Protein AF-A0A522CK72-F1 (afdb_monomer_lite)

Structure (mmCIF, N/CA/C/O backbone):
data_AF-A0A522CK72-F1
#
_entry.id   AF-A0A522CK72-F1
#
loop_
_atom_site.group_PDB
_atom_site.id
_atom_site.type_symbol
_atom_site.label_atom_id
_atom_site.label_alt_id
_atom_site.label_comp_id
_atom_site.label_asym_id
_atom_site.label_entity_id
_atom_site.label_seq_id
_atom_site.pdbx_PDB_ins_code
_atom_site.Cartn_x
_atom_site.Cartn_y
_atom_site.Cartn_z
_atom_site.occupancy
_atom_site.B_iso_or_equiv
_atom_site.auth_seq_id
_atom_site.auth_comp_id
_atom_site.auth_asym_id
_atom_site.auth_atom_id
_atom_site.pdbx_PDB_model_num
ATOM 1 N N . MET A 1 1 ? -18.350 -4.706 33.630 1.00 68.44 1 MET A N 1
ATOM 2 C CA . MET A 1 1 ? -18.387 -4.581 32.157 1.00 68.44 1 MET A CA 1
ATOM 3 C C . MET A 1 1 ? -17.214 -5.346 31.582 1.00 68.44 1 MET A C 1
ATOM 5 O O . MET A 1 1 ? -16.163 -5.349 32.210 1.00 68.44 1 MET A O 1
ATOM 9 N N . GLU A 1 2 ? -17.402 -6.010 30.445 1.00 80.75 2 GLU A N 1
ATOM 10 C CA . GLU A 1 2 ? -16.341 -6.794 29.807 1.00 80.75 2 GLU A CA 1
ATOM 11 C C . GLU A 1 2 ? -15.511 -5.924 28.846 1.00 80.75 2 GLU A C 1
ATOM 13 O O . GLU A 1 2 ? -16.091 -5.100 28.129 1.00 80.75 2 GLU A O 1
ATOM 18 N N . PRO A 1 3 ? -14.173 -6.080 28.816 1.00 86.75 3 PRO A N 1
ATOM 19 C CA . PRO A 1 3 ? -13.324 -5.428 27.826 1.00 86.75 3 PRO A CA 1
ATOM 20 C C . PRO A 1 3 ? -13.707 -5.842 26.405 1.00 86.75 3 PRO A C 1
ATOM 22 O O . PRO A 1 3 ? -13.958 -7.016 26.137 1.00 86.75 3 PRO A O 1
ATOM 25 N N . LYS A 1 4 ? -13.705 -4.884 25.476 1.00 89.81 4 LYS A N 1
ATOM 26 C CA . LYS A 1 4 ? -13.957 -5.138 24.052 1.00 89.81 4 LYS A CA 1
ATOM 27 C C . LYS A 1 4 ? -12.701 -4.864 23.245 1.00 89.81 4 LYS A C 1
ATOM 29 O O . LYS A 1 4 ? -12.027 -3.868 23.486 1.00 89.81 4 LYS A O 1
ATOM 34 N N . LYS A 1 5 ? -12.402 -5.715 22.268 1.00 91.94 5 LYS A N 1
ATOM 35 C CA . LYS A 1 5 ? -11.378 -5.426 21.261 1.00 91.94 5 LYS A CA 1
ATOM 36 C C . LYS A 1 5 ? -12.002 -4.628 20.123 1.00 91.94 5 LYS A C 1
ATOM 38 O O . LYS A 1 5 ? -13.038 -5.024 19.598 1.00 91.94 5 LYS A O 1
ATOM 43 N N . GLN A 1 6 ? -11.366 -3.524 19.750 1.00 92.31 6 GLN A N 1
ATOM 44 C CA . GLN A 1 6 ? -11.753 -2.697 18.611 1.00 92.31 6 GLN A CA 1
ATOM 45 C C . GLN A 1 6 ? -10.556 -2.564 17.667 1.00 92.31 6 GLN A C 1
ATOM 47 O O . GLN A 1 6 ? -9.437 -2.313 18.118 1.00 92.31 6 GLN A 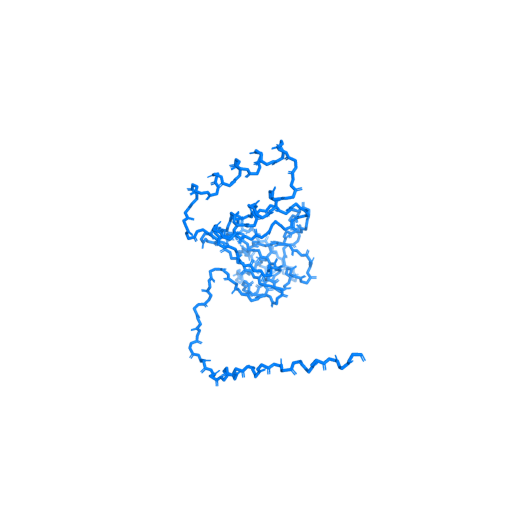O 1
ATOM 52 N N . LEU A 1 7 ? -10.791 -2.725 16.364 1.00 95.75 7 LEU A N 1
ATOM 53 C CA . LEU A 1 7 ? -9.774 -2.504 15.342 1.00 95.75 7 LEU A CA 1
ATOM 54 C C . LEU A 1 7 ? -9.619 -1.001 15.091 1.00 95.75 7 LEU A C 1
ATOM 56 O O . LEU A 1 7 ? -10.603 -0.255 15.012 1.00 95.75 7 LEU A O 1
ATOM 60 N N . TYR A 1 8 ? -8.373 -0.566 14.973 1.00 96.56 8 TYR A N 1
ATOM 61 C CA . TYR A 1 8 ? -8.007 0.806 14.664 1.00 96.56 8 TYR A CA 1
ATOM 62 C C . TYR A 1 8 ? -7.004 0.848 13.517 1.00 96.56 8 TYR A C 1
ATOM 64 O O . TYR A 1 8 ? -6.189 -0.061 13.380 1.00 96.56 8 TYR A O 1
ATOM 72 N N . ALA A 1 9 ? -7.034 1.931 12.745 1.00 97.06 9 ALA A N 1
ATOM 73 C CA . ALA A 1 9 ? -6.043 2.276 11.742 1.00 97.06 9 ALA A CA 1
ATOM 74 C C . ALA A 1 9 ? -5.170 3.443 12.226 1.00 97.06 9 ALA A C 1
ATOM 76 O O . ALA A 1 9 ? -5.672 4.474 12.683 1.00 97.06 9 ALA A O 1
ATOM 77 N N . PHE A 1 10 ? -3.860 3.278 12.092 1.00 97.12 10 PHE A N 1
ATOM 78 C CA . PHE A 1 10 ? -2.867 4.341 12.185 1.00 97.12 10 PHE A CA 1
ATOM 79 C C . PHE A 1 10 ? -2.518 4.771 10.764 1.00 97.12 10 PHE A C 1
ATOM 81 O O . PHE A 1 10 ? -1.983 3.975 9.994 1.00 97.12 10 PHE A O 1
ATOM 88 N N . ILE A 1 11 ? -2.873 6.007 10.420 1.00 96.56 11 ILE A N 1
ATOM 89 C CA . ILE A 1 11 ? -2.740 6.558 9.069 1.00 96.56 11 ILE A CA 1
ATOM 90 C C . ILE A 1 11 ? -1.401 7.273 8.956 1.00 96.56 11 ILE A C 1
ATOM 92 O O . ILE A 1 11 ? -1.072 8.082 9.815 1.00 96.56 11 ILE A O 1
ATOM 96 N N . THR A 1 12 ? -0.658 7.014 7.891 1.00 94.31 12 THR A N 1
ATOM 97 C CA . THR A 1 12 ? 0.567 7.731 7.543 1.00 94.31 12 THR A CA 1
ATOM 98 C C . THR A 1 12 ? 0.271 8.730 6.431 1.00 94.31 12 THR A C 1
ATOM 100 O O . THR A 1 12 ? -0.312 8.364 5.404 1.00 94.31 12 THR A O 1
ATOM 103 N N . ASP A 1 13 ? 0.644 9.989 6.641 1.00 89.69 13 ASP A N 1
ATOM 104 C CA . ASP A 1 13 ? 0.468 11.059 5.660 1.00 89.69 13 ASP A CA 1
ATOM 105 C C . ASP A 1 13 ? 1.618 11.133 4.641 1.00 89.69 13 ASP A C 1
ATOM 107 O O . ASP A 1 13 ? 2.540 10.317 4.639 1.00 89.69 13 ASP A O 1
ATOM 111 N N . TYR A 1 14 ? 1.545 12.120 3.748 1.00 83.06 14 TYR A N 1
ATOM 112 C CA . TYR A 1 14 ? 2.527 12.325 2.684 1.00 83.06 14 TYR A CA 1
ATOM 113 C C . TYR A 1 14 ? 3.914 12.786 3.165 1.00 83.06 14 TYR A C 1
ATOM 115 O O . TYR A 1 14 ? 4.796 12.892 2.324 1.00 83.06 14 TYR A O 1
ATOM 123 N N . ASN A 1 15 ? 4.101 13.108 4.452 1.00 84.44 15 ASN A N 1
ATOM 124 C CA . ASN A 1 15 ? 5.407 13.398 5.060 1.00 84.44 15 ASN A CA 1
ATOM 125 C C . ASN A 1 15 ? 5.944 12.195 5.854 1.00 84.44 15 ASN A C 1
ATOM 127 O O . ASN A 1 15 ? 6.875 12.346 6.644 1.00 84.44 15 ASN A O 1
ATOM 131 N N . TRP A 1 16 ? 5.324 11.020 5.705 1.00 85.50 16 TRP A N 1
ATOM 132 C CA . TRP A 1 16 ? 5.550 9.835 6.534 1.00 85.50 16 TRP A CA 1
ATOM 133 C C . TRP A 1 16 ? 5.211 10.010 8.019 1.00 85.50 16 TRP A C 1
ATOM 135 O O . TRP A 1 16 ? 5.582 9.164 8.842 1.00 85.50 16 TRP A O 1
ATOM 145 N N . ASP A 1 17 ? 4.440 11.038 8.373 1.00 88.94 17 ASP A N 1
ATOM 146 C CA . ASP A 1 17 ? 3.999 11.227 9.744 1.00 88.94 17 ASP A CA 1
ATOM 147 C C . ASP A 1 17 ? 2.806 10.319 10.041 1.00 88.94 17 ASP A C 1
ATOM 149 O O . ASP A 1 17 ? 1.786 10.307 9.347 1.00 88.94 17 ASP A O 1
ATOM 153 N N . VAL A 1 18 ? 2.932 9.532 11.110 1.00 89.31 18 VAL A N 1
ATOM 154 C CA . VAL A 1 18 ? 1.863 8.648 11.579 1.00 89.31 18 VAL A CA 1
ATOM 155 C C . VAL A 1 18 ? 0.882 9.441 12.442 1.00 89.31 18 VAL A C 1
ATOM 157 O O . VAL A 1 18 ? 1.268 10.162 13.366 1.00 89.31 18 VAL A O 1
ATOM 160 N N . SER A 1 19 ? -0.412 9.259 12.182 1.00 84.12 19 SER A N 1
ATOM 161 C CA . SER A 1 19 ? -1.509 9.873 12.917 1.00 84.12 19 SER A CA 1
ATOM 162 C C . SER A 1 19 ? -1.350 9.626 14.415 1.00 84.12 19 SER A C 1
ATOM 164 O O . SER A 1 19 ? -1.337 8.479 14.868 1.00 84.12 19 SER A O 1
ATOM 166 N N . ARG A 1 20 ? -1.302 10.706 15.201 1.00 76.31 20 ARG A N 1
ATOM 167 C CA . ARG A 1 20 ? -1.219 10.616 16.669 1.00 76.31 20 ARG A CA 1
ATOM 168 C C . ARG A 1 20 ? -2.478 10.017 17.293 1.00 76.31 20 ARG A C 1
ATOM 170 O O . ARG A 1 20 ? -2.401 9.396 18.349 1.00 76.31 20 ARG A O 1
ATOM 177 N N . THR A 1 21 ? -3.623 10.195 16.635 1.00 87.75 21 THR A N 1
ATOM 178 C CA . THR A 1 21 ? -4.906 9.639 17.064 1.00 87.75 21 THR A CA 1
ATOM 179 C C . THR A 1 21 ? -5.321 8.540 16.091 1.00 87.75 21 THR A C 1
ATOM 181 O O . THR A 1 21 ? -5.652 8.860 14.949 1.00 87.75 21 THR A O 1
ATOM 184 N N . PRO A 1 22 ? -5.329 7.263 16.511 1.00 91.81 22 PRO A N 1
ATOM 185 C CA . PRO A 1 22 ? -5.775 6.180 15.649 1.00 91.81 22 PRO A CA 1
ATOM 186 C C . PRO A 1 22 ? -7.279 6.265 15.383 1.00 91.81 22 PRO A C 1
ATOM 188 O O . PRO A 1 22 ? -8.069 6.626 16.264 1.00 91.81 22 PRO A O 1
ATOM 191 N N . VAL A 1 23 ? -7.680 5.888 14.173 1.00 94.31 23 VAL A N 1
ATOM 192 C CA . VAL A 1 23 ? -9.064 5.962 13.696 1.00 94.31 23 VAL A CA 1
ATOM 193 C C . VAL A 1 23 ? -9.732 4.596 13.863 1.00 94.31 23 VAL A C 1
ATOM 195 O O . VAL A 1 23 ? -9.165 3.605 13.412 1.00 94.31 23 VAL A O 1
ATOM 198 N N . PRO A 1 24 ? -10.909 4.486 14.505 1.00 95.25 24 PRO A N 1
ATOM 199 C CA . PRO A 1 24 ? -11.608 3.208 14.618 1.00 95.25 24 PRO A CA 1
ATOM 200 C C . PRO A 1 24 ? -12.094 2.739 13.244 1.00 95.25 24 PRO A C 1
ATOM 202 O O . PRO A 1 24 ? -12.635 3.534 12.465 1.00 95.25 24 PRO A O 1
ATOM 205 N N . VAL A 1 25 ? -11.920 1.450 12.960 1.00 96.25 25 VAL A N 1
ATOM 206 C CA . VAL A 1 25 ? -12.268 0.828 11.674 1.00 96.25 25 VAL A CA 1
ATOM 207 C C . VAL A 1 25 ? -12.915 -0.541 11.870 1.00 96.25 25 VAL A C 1
ATOM 209 O O . VAL A 1 25 ? -12.745 -1.156 12.923 1.00 96.25 25 VAL A O 1
ATOM 212 N N . THR A 1 26 ? -13.669 -1.019 10.881 1.00 95.56 26 THR A N 1
ATOM 213 C CA . THR A 1 26 ? -14.277 -2.365 10.912 1.00 95.56 26 THR A CA 1
ATOM 214 C C . THR A 1 26 ? -13.412 -3.427 10.245 1.00 95.56 26 THR A C 1
ATOM 216 O O . THR A 1 26 ? -13.360 -4.559 10.718 1.00 95.56 26 THR A O 1
ATOM 219 N N . ASP A 1 27 ? -12.720 -3.062 9.170 1.00 93.81 27 ASP A N 1
ATOM 220 C CA . ASP A 1 27 ? -11.847 -3.928 8.383 1.00 93.81 27 ASP A CA 1
ATOM 221 C C . ASP A 1 27 ? -10.835 -3.084 7.584 1.00 93.81 27 ASP A C 1
ATOM 223 O O . ASP A 1 27 ? -10.754 -1.860 7.729 1.00 93.81 27 ASP A O 1
ATOM 227 N N . ASP A 1 28 ? -10.045 -3.748 6.740 1.00 93.88 28 ASP A N 1
ATOM 228 C CA . ASP A 1 28 ? -9.037 -3.092 5.908 1.00 93.88 28 ASP A CA 1
ATOM 229 C C . ASP A 1 28 ? -9.639 -2.190 4.816 1.00 93.88 28 ASP A C 1
ATOM 231 O O . ASP A 1 28 ? -8.990 -1.227 4.412 1.00 93.88 28 ASP A O 1
ATOM 235 N N . VAL A 1 29 ? -10.854 -2.471 4.335 1.00 94.25 29 VAL A N 1
ATOM 236 C CA . VAL A 1 29 ? -11.507 -1.675 3.280 1.00 94.25 29 VAL A CA 1
ATOM 237 C C . VAL A 1 29 ? -12.013 -0.358 3.863 1.00 94.25 29 VAL A C 1
ATOM 239 O O . VAL A 1 29 ? -11.740 0.704 3.302 1.00 94.25 29 VAL A O 1
ATOM 242 N N . ASP A 1 30 ? -12.670 -0.400 5.024 1.00 96.56 30 ASP A N 1
ATOM 243 C CA . ASP A 1 30 ? -13.064 0.800 5.774 1.00 96.56 30 ASP A CA 1
ATOM 244 C C . ASP A 1 30 ? -11.833 1.644 6.148 1.00 96.56 30 ASP A C 1
ATOM 246 O O . ASP A 1 30 ? -11.814 2.866 5.970 1.00 96.56 30 ASP A O 1
ATOM 250 N N . ALA A 1 31 ? -10.749 0.992 6.583 1.00 97.00 31 ALA A N 1
ATOM 251 C CA . ALA A 1 31 ? -9.486 1.667 6.856 1.00 97.00 31 ALA A CA 1
ATOM 252 C C . ALA A 1 31 ? -8.887 2.333 5.608 1.00 97.00 31 ALA A C 1
ATOM 254 O O . ALA A 1 31 ? -8.460 3.489 5.687 1.00 97.00 31 ALA A O 1
ATOM 255 N N . ALA A 1 32 ? -8.898 1.664 4.453 1.00 96.94 32 ALA A N 1
ATOM 256 C CA . ALA A 1 32 ? -8.418 2.239 3.200 1.00 96.94 32 ALA A CA 1
ATOM 257 C C . ALA A 1 32 ? -9.244 3.467 2.784 1.00 96.94 32 ALA A C 1
ATOM 259 O O . ALA A 1 32 ? -8.675 4.512 2.468 1.00 96.94 32 ALA A O 1
ATOM 260 N N . GLN A 1 33 ? -10.575 3.386 2.864 1.00 96.50 33 GLN A N 1
ATOM 261 C CA . GLN A 1 33 ? -11.475 4.498 2.543 1.00 96.50 33 GLN A CA 1
ATOM 262 C C . GLN A 1 33 ? -11.252 5.710 3.454 1.00 96.50 33 GLN A C 1
ATOM 264 O O . GLN A 1 33 ? -11.163 6.842 2.974 1.00 96.50 33 GLN A O 1
ATOM 269 N N . LYS A 1 34 ? -11.103 5.489 4.765 1.00 96.88 34 LYS A N 1
ATOM 270 C CA . LYS A 1 34 ? -10.802 6.563 5.726 1.00 96.88 34 LYS A CA 1
ATOM 271 C C . LYS A 1 34 ? -9.411 7.156 5.515 1.00 96.88 34 LYS A C 1
ATOM 273 O O . LYS A 1 34 ? -9.252 8.368 5.633 1.00 96.88 34 LYS A O 1
ATOM 278 N N . THR A 1 35 ? -8.428 6.331 5.157 1.00 96.44 35 THR A N 1
ATOM 279 C CA . THR A 1 35 ? -7.069 6.785 4.820 1.00 96.44 35 THR A CA 1
ATOM 280 C C . THR A 1 35 ? -7.087 7.686 3.585 1.00 96.44 35 THR A C 1
ATOM 282 O O . THR A 1 35 ? -6.539 8.786 3.629 1.00 96.44 35 THR A O 1
ATOM 285 N N . LEU A 1 36 ? -7.794 7.284 2.523 1.00 94.38 36 LEU A N 1
ATOM 286 C CA . LEU A 1 36 ? -7.993 8.096 1.316 1.00 94.38 36 LEU A CA 1
ATOM 287 C C . LEU A 1 36 ? -8.695 9.424 1.626 1.00 94.38 36 LEU A C 1
ATOM 289 O O . LEU A 1 36 ? -8.249 10.481 1.180 1.00 94.38 36 LEU A O 1
ATOM 293 N N . ALA A 1 37 ? -9.761 9.395 2.433 1.00 94.38 37 ALA A N 1
ATOM 294 C CA . ALA A 1 37 ? -10.478 10.601 2.848 1.00 94.38 37 ALA A CA 1
ATOM 295 C C . ALA A 1 37 ? -9.587 11.565 3.655 1.00 94.38 37 ALA A C 1
ATOM 297 O O . ALA A 1 37 ? -9.703 12.783 3.515 1.00 94.38 37 ALA A O 1
ATOM 298 N N . ALA A 1 38 ? -8.665 11.022 4.455 1.00 93.06 38 ALA A N 1
ATOM 299 C CA . ALA A 1 38 ? -7.666 11.779 5.204 1.00 93.06 38 ALA A CA 1
ATOM 300 C C . ALA A 1 38 ? -6.460 12.225 4.355 1.00 93.06 38 ALA A C 1
ATOM 302 O O . ALA A 1 38 ? -5.571 12.889 4.885 1.00 93.06 38 ALA A O 1
ATOM 303 N N . ARG A 1 39 ? -6.419 11.890 3.054 1.00 91.00 39 ARG A N 1
ATOM 304 C CA . ARG A 1 39 ? -5.269 12.112 2.156 1.00 91.00 39 ARG A CA 1
ATOM 305 C C . ARG A 1 39 ? -3.975 11.452 2.659 1.00 91.00 39 ARG A C 1
ATOM 307 O O . ARG A 1 39 ? -2.885 11.975 2.433 1.00 91.00 39 ARG A O 1
ATOM 314 N N . GLY A 1 40 ? -4.106 10.327 3.360 1.00 92.25 40 GLY A N 1
ATOM 315 C CA . GLY A 1 40 ? -2.983 9.479 3.747 1.00 92.25 40 GLY A CA 1
ATOM 316 C C . GLY A 1 40 ? -2.470 8.644 2.574 1.00 92.25 40 GLY A C 1
ATOM 317 O O . GLY A 1 40 ? -3.191 8.426 1.601 1.00 92.25 40 GLY A O 1
ATOM 318 N N . ILE A 1 41 ? -1.234 8.161 2.688 1.00 92.69 41 ILE A N 1
ATOM 319 C CA . ILE A 1 41 ? -0.566 7.349 1.654 1.00 92.69 41 ILE A CA 1
ATOM 320 C C . ILE A 1 41 ? -0.496 5.865 2.030 1.00 92.69 41 ILE A C 1
ATOM 322 O O . ILE A 1 41 ? -0.483 4.989 1.165 1.00 92.69 41 ILE A O 1
ATOM 326 N N . CYS A 1 42 ? -0.474 5.556 3.327 1.00 94.88 42 CYS A N 1
ATOM 327 C CA . CYS A 1 42 ? -0.575 4.188 3.816 1.00 94.88 42 CYS A CA 1
ATOM 328 C C . CYS A 1 42 ? -1.147 4.138 5.235 1.00 94.88 42 CYS A C 1
ATOM 330 O O . CYS A 1 42 ? -1.324 5.166 5.889 1.00 94.88 42 CYS A O 1
ATOM 332 N N . PHE A 1 43 ? -1.463 2.935 5.705 1.00 96.75 43 PHE A N 1
ATOM 333 C CA . PHE A 1 43 ? -1.899 2.694 7.074 1.00 96.75 43 PHE A CA 1
ATOM 334 C C . PHE A 1 43 ? -1.441 1.327 7.591 1.00 96.75 43 PHE A C 1
ATOM 336 O O . PHE A 1 43 ? -1.185 0.393 6.826 1.00 96.75 43 PHE A O 1
ATOM 343 N N . SER A 1 44 ? -1.403 1.197 8.914 1.00 97.19 44 SER A N 1
ATOM 344 C CA . SER A 1 44 ? -1.347 -0.086 9.621 1.00 97.19 44 SER A CA 1
ATOM 345 C C . SER A 1 44 ? -2.570 -0.211 10.519 1.00 97.19 44 SER A C 1
ATOM 347 O O . SER A 1 44 ? -3.085 0.786 11.022 1.00 97.19 44 SER A O 1
ATOM 349 N N . THR A 1 45 ? -3.039 -1.434 10.739 1.00 97.00 45 THR A N 1
ATOM 350 C CA . THR A 1 45 ? -4.150 -1.714 11.650 1.00 97.00 45 THR A CA 1
ATOM 351 C C . THR A 1 45 ? -3.646 -2.446 12.875 1.00 97.00 45 THR A C 1
ATOM 353 O O . THR A 1 45 ? -2.704 -3.228 12.778 1.00 97.00 45 THR A O 1
ATOM 356 N N . CYS A 1 46 ? -4.309 -2.250 14.002 1.00 96.25 46 CYS A N 1
ATOM 357 C CA . CYS A 1 46 ? -4.031 -2.963 15.242 1.00 96.25 46 CYS A CA 1
ATOM 358 C C . CYS A 1 46 ? -5.313 -3.102 16.066 1.00 96.25 46 CYS A C 1
ATOM 360 O O . CYS A 1 46 ? -6.253 -2.312 15.921 1.00 96.25 46 CYS A O 1
ATOM 362 N N . GLU A 1 47 ? -5.328 -4.056 16.984 1.00 96.06 47 GLU A N 1
ATOM 363 C CA . GLU A 1 47 ? -6.386 -4.167 17.981 1.00 96.06 47 GLU A CA 1
ATOM 364 C C . GLU A 1 47 ? -6.049 -3.299 19.194 1.00 96.06 47 GLU A C 1
ATOM 366 O O . GLU A 1 47 ? -4.912 -3.275 19.666 1.00 96.06 47 GLU A O 1
ATOM 371 N N . ILE A 1 48 ? -7.047 -2.598 19.725 1.00 94.88 48 ILE A N 1
ATOM 372 C CA . ILE A 1 48 ? -6.943 -1.901 21.006 1.00 94.88 48 ILE A CA 1
ATOM 373 C C . ILE A 1 48 ? -8.093 -2.378 21.886 1.00 94.88 48 ILE A C 1
ATOM 375 O O . ILE A 1 48 ? -9.264 -2.286 21.509 1.00 94.88 48 ILE A O 1
ATOM 379 N N . THR A 1 49 ? -7.757 -2.875 23.074 1.00 94.25 49 THR A N 1
ATOM 380 C CA . THR A 1 49 ? -8.753 -3.214 24.093 1.00 94.25 49 THR A CA 1
ATOM 381 C C . THR A 1 49 ? -9.326 -1.932 24.692 1.00 94.25 49 THR A C 1
ATOM 383 O O . THR A 1 49 ? -8.580 -1.076 25.164 1.00 94.25 49 THR A O 1
ATOM 386 N N . THR A 1 50 ? -10.646 -1.797 24.697 1.00 89.62 50 THR A N 1
ATOM 387 C CA . THR A 1 50 ? -11.378 -0.664 25.270 1.00 89.62 50 THR A CA 1
ATOM 388 C C . THR A 1 50 ? -12.269 -1.124 26.415 1.00 89.62 50 THR A C 1
ATOM 390 O O . THR A 1 50 ? -12.917 -2.171 26.317 1.00 89.62 50 THR A O 1
ATOM 393 N N . VAL A 1 51 ? -12.332 -0.331 27.482 1.00 89.06 51 VAL A N 1
ATOM 394 C CA . VAL A 1 51 ? -13.233 -0.546 28.620 1.00 89.06 51 VAL A CA 1
ATOM 395 C C . VAL A 1 51 ? -14.020 0.737 28.857 1.00 89.06 51 VAL A C 1
ATOM 397 O O . VAL A 1 51 ? -13.430 1.806 28.987 1.00 89.06 51 VAL A O 1
ATOM 400 N N . GLU A 1 52 ? -15.341 0.619 28.927 1.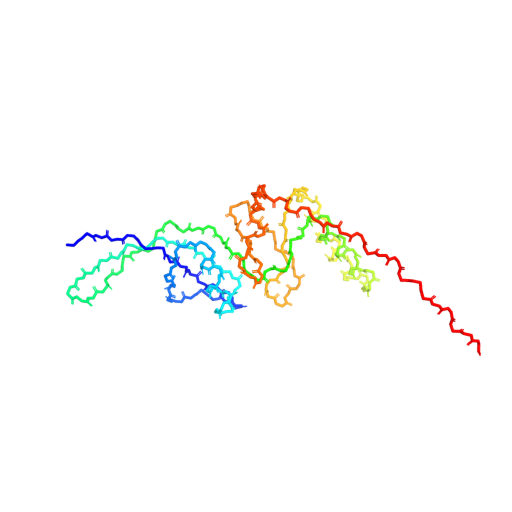00 87.62 52 GLU A N 1
ATOM 401 C CA . GLU A 1 52 ? -16.218 1.710 29.352 1.00 87.62 52 GLU A CA 1
ATOM 402 C C . GLU A 1 52 ? -16.351 1.681 30.879 1.00 87.62 52 GLU A C 1
ATOM 404 O O . GLU A 1 52 ? -16.755 0.662 31.447 1.00 87.62 52 GLU A O 1
ATOM 409 N N . LEU A 1 53 ? -16.000 2.781 31.546 1.00 86.12 53 LEU A N 1
ATOM 410 C CA . LEU A 1 53 ? -16.138 2.975 32.993 1.00 86.12 53 LEU A CA 1
ATOM 411 C C . LEU A 1 53 ? -16.681 4.378 33.249 1.00 86.12 53 LEU A C 1
ATOM 413 O O . LEU A 1 53 ? -16.108 5.353 32.776 1.00 86.12 53 LEU A O 1
ATOM 417 N N . ASP A 1 54 ? -17.795 4.475 33.975 1.00 85.50 54 ASP A N 1
ATOM 418 C CA . ASP A 1 54 ? -18.378 5.750 34.418 1.00 85.50 54 ASP A CA 1
ATOM 419 C C . ASP A 1 54 ? -18.549 6.801 33.296 1.00 85.50 54 ASP A C 1
ATOM 421 O O . ASP A 1 54 ? -18.356 7.999 33.494 1.00 85.50 54 ASP A O 1
ATOM 425 N N . GLY A 1 55 ? -18.908 6.344 32.088 1.00 83.75 55 GLY A N 1
ATOM 426 C CA . GLY A 1 55 ? -19.103 7.196 30.906 1.00 83.75 55 GLY A CA 1
ATOM 427 C C . GLY A 1 55 ? -17.817 7.617 30.184 1.00 83.75 55 GLY A C 1
ATOM 428 O O . GLY A 1 55 ? -17.881 8.450 29.282 1.00 83.75 55 GLY A O 1
ATOM 429 N N . GLN A 1 56 ? -16.663 7.061 30.561 1.00 87.31 56 GLN A N 1
ATOM 430 C CA . GLN A 1 56 ? -15.380 7.275 29.896 1.00 87.31 56 GLN A CA 1
ATOM 431 C C . GLN A 1 56 ? -14.856 5.990 29.247 1.00 87.31 56 GLN A C 1
ATOM 433 O O . GLN A 1 56 ? -14.808 4.927 29.872 1.00 87.31 56 GLN A O 1
ATOM 438 N N . THR A 1 57 ? -14.367 6.124 28.013 1.00 85.31 57 THR A N 1
ATOM 439 C CA . THR A 1 57 ? -13.654 5.057 27.307 1.00 85.31 57 THR A CA 1
ATOM 440 C C . THR A 1 57 ? -12.176 5.068 27.692 1.00 85.31 57 THR A C 1
ATOM 442 O O . THR A 1 57 ? -11.418 5.948 27.274 1.00 85.31 57 THR A O 1
ATOM 445 N N . LEU A 1 58 ? -11.731 4.051 28.428 1.00 87.62 58 LEU A N 1
ATOM 446 C CA . LEU A 1 58 ? -10.308 3.789 28.644 1.00 87.62 58 LEU A CA 1
ATOM 447 C C . LEU A 1 58 ? -9.767 2.894 27.527 1.00 87.62 58 LEU A C 1
ATOM 449 O O . LEU A 1 58 ? -10.377 1.882 27.177 1.00 87.62 58 LEU A O 1
ATOM 453 N N . LYS A 1 59 ? -8.602 3.255 26.977 1.00 89.12 59 LYS A N 1
ATOM 454 C CA . LYS A 1 59 ? -7.922 2.507 25.910 1.00 89.12 59 LYS A CA 1
ATOM 455 C C . LYS A 1 59 ? -6.667 1.826 26.450 1.00 89.12 59 LYS A C 1
ATOM 457 O O . LYS A 1 59 ? -5.825 2.470 27.072 1.00 89.12 59 LYS A O 1
ATOM 462 N N . GLY A 1 60 ? -6.553 0.527 26.198 1.00 89.56 60 GLY A N 1
ATOM 463 C CA . GLY A 1 60 ? -5.346 -0.254 26.433 1.00 89.56 60 GLY A CA 1
ATOM 464 C C . GLY A 1 60 ? -4.242 0.063 25.423 1.00 89.56 60 GLY A C 1
ATOM 465 O O . GLY A 1 60 ? -4.355 0.975 24.601 1.00 89.56 60 GLY A O 1
ATOM 466 N N . LYS A 1 61 ? -3.155 -0.708 25.478 1.00 91.50 61 LYS A N 1
ATOM 467 C CA . LYS A 1 61 ? -2.068 -0.592 24.501 1.00 91.50 61 LYS A CA 1
ATOM 468 C C . LYS A 1 61 ? -2.480 -1.231 23.163 1.00 91.50 61 LYS A C 1
ATOM 470 O O . LYS A 1 61 ? -3.232 -2.204 23.181 1.00 91.50 61 LYS A O 1
ATOM 475 N N . PRO A 1 62 ? -1.996 -0.709 22.024 1.00 93.12 62 PRO A N 1
ATOM 476 C CA . PRO A 1 62 ? -2.159 -1.366 20.731 1.00 93.12 62 PRO A CA 1
ATOM 477 C C . PRO A 1 62 ? -1.432 -2.710 20.653 1.00 93.12 62 PRO A C 1
ATOM 479 O O . PRO A 1 62 ? -0.282 -2.822 21.082 1.00 93.12 62 PRO A O 1
ATOM 482 N N . GLU A 1 63 ? -2.081 -3.697 20.044 1.00 93.75 63 GLU A N 1
ATOM 483 C CA . GLU A 1 63 ? -1.576 -5.058 19.841 1.00 93.75 63 GLU A CA 1
ATOM 484 C C . GLU A 1 63 ? -1.838 -5.524 18.399 1.00 93.75 63 GLU A C 1
ATOM 486 O O . GLU A 1 63 ? -2.689 -4.972 17.701 1.00 93.75 63 GLU A O 1
ATOM 491 N N . ASN A 1 64 ? -1.129 -6.565 17.946 1.00 92.50 64 ASN A N 1
ATOM 492 C CA . ASN A 1 64 ? -1.371 -7.218 16.650 1.00 92.50 64 ASN A CA 1
ATOM 493 C C . ASN A 1 64 ? -1.296 -6.263 15.444 1.00 92.50 64 ASN A C 1
ATOM 495 O O . ASN A 1 64 ? -2.190 -6.238 14.598 1.00 92.50 64 ASN A O 1
ATOM 499 N N . TYR A 1 65 ? -0.228 -5.464 15.370 1.00 95.31 65 TYR A N 1
ATOM 500 C CA . TYR A 1 65 ? 0.009 -4.605 14.212 1.00 95.31 65 TYR A CA 1
ATOM 501 C C . TYR A 1 65 ? 0.128 -5.426 12.930 1.00 95.31 65 TYR A C 1
ATOM 503 O O . TYR A 1 65 ? 0.877 -6.399 12.852 1.00 95.31 65 TYR A O 1
ATOM 511 N N . SER A 1 66 ? -0.583 -4.983 11.906 1.00 95.88 66 SER A N 1
ATOM 512 C CA . SER A 1 66 ? -0.432 -5.483 10.550 1.00 95.88 66 SER A CA 1
ATOM 513 C C . SER A 1 66 ? 0.851 -4.975 9.885 1.00 95.88 66 SER A C 1
ATOM 515 O O . SER A 1 66 ? 1.394 -3.929 10.255 1.00 95.88 66 SER A O 1
ATOM 517 N N . ALA A 1 67 ? 1.224 -5.620 8.779 1.00 95.56 67 ALA A N 1
ATOM 518 C CA . ALA A 1 67 ? 2.089 -5.008 7.774 1.00 95.56 67 ALA A CA 1
ATOM 519 C C . ALA A 1 67 ? 1.470 -3.713 7.200 1.00 95.56 67 ALA A C 1
ATOM 521 O O . ALA A 1 67 ? 0.306 -3.376 7.474 1.00 95.56 67 ALA A O 1
ATOM 522 N N . ARG A 1 68 ? 2.262 -2.966 6.422 1.00 93.94 68 ARG A N 1
ATOM 523 C CA . ARG A 1 68 ? 1.812 -1.726 5.778 1.00 93.94 68 ARG A CA 1
ATOM 524 C C . ARG A 1 68 ? 0.758 -2.008 4.714 1.00 93.94 68 ARG A C 1
ATOM 526 O O . ARG A 1 68 ? 0.767 -3.043 4.044 1.00 93.94 68 ARG A O 1
ATOM 533 N N . ARG A 1 69 ? -0.147 -1.048 4.555 1.00 96.19 69 ARG A N 1
ATOM 534 C CA . ARG A 1 69 ? -1.183 -1.060 3.529 1.00 96.19 69 ARG A CA 1
ATOM 535 C C . ARG A 1 69 ? -1.186 0.254 2.775 1.00 96.19 69 ARG A C 1
ATOM 537 O O . ARG A 1 69 ? -1.469 1.292 3.363 1.00 96.19 69 ARG A O 1
ATOM 544 N N . TYR A 1 70 ? -0.858 0.205 1.495 1.00 95.88 70 TYR A N 1
ATOM 545 C CA . TYR A 1 70 ? -0.758 1.371 0.625 1.00 95.88 70 TYR A CA 1
ATOM 546 C C . TYR A 1 70 ? -2.114 1.700 0.012 1.00 95.88 70 TYR A C 1
ATOM 548 O O . TYR A 1 70 ? -2.842 0.787 -0.373 1.00 95.88 70 TYR A O 1
ATOM 556 N N . VAL A 1 71 ? -2.462 2.981 -0.086 1.00 95.25 71 VAL A N 1
ATOM 557 C CA . VAL A 1 71 ? -3.747 3.421 -0.650 1.00 95.25 71 VAL A CA 1
ATOM 558 C C . VAL A 1 71 ? -3.538 4.431 -1.762 1.00 95.25 71 VAL A C 1
ATOM 560 O O . VAL A 1 71 ? -2.510 5.097 -1.822 1.00 95.25 71 VAL A O 1
ATOM 563 N N . GLY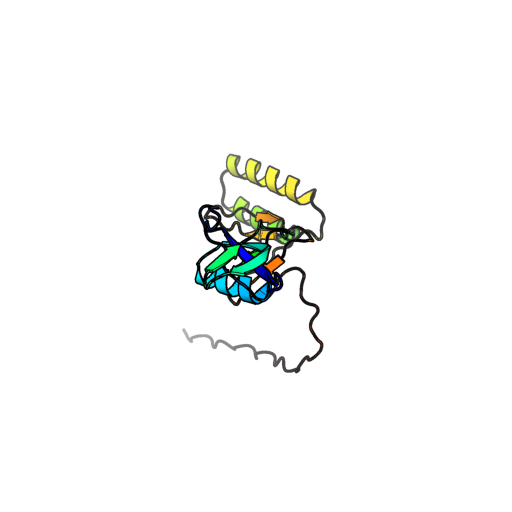 A 1 72 ? -4.541 4.564 -2.624 1.00 92.56 72 GLY A N 1
ATOM 564 C CA . GLY A 1 72 ? -4.517 5.553 -3.696 1.00 92.56 72 GLY A CA 1
ATOM 565 C C . GLY A 1 72 ? -3.550 5.190 -4.817 1.00 92.56 72 GLY A C 1
ATOM 566 O O . GLY A 1 72 ? -2.999 6.062 -5.481 1.00 92.56 72 GLY A O 1
ATOM 567 N N . ILE A 1 73 ? -3.301 3.892 -4.994 1.00 93.44 73 ILE A N 1
ATOM 568 C CA . ILE A 1 73 ? -2.368 3.397 -5.997 1.00 93.44 73 ILE A CA 1
ATOM 569 C C . ILE A 1 73 ? -3.111 3.166 -7.304 1.00 93.44 73 ILE A C 1
ATOM 571 O O . ILE A 1 73 ? -4.067 2.395 -7.357 1.00 93.44 73 ILE A O 1
ATOM 575 N N . ASP A 1 74 ? -2.648 3.801 -8.375 1.00 88.44 74 ASP A N 1
ATOM 576 C CA . ASP A 1 74 ? -3.288 3.682 -9.685 1.00 88.44 74 ASP A CA 1
ATOM 577 C C . ASP A 1 74 ? -3.103 2.292 -10.297 1.00 88.44 74 ASP A C 1
ATOM 579 O O . ASP A 1 74 ? -4.035 1.719 -10.866 1.00 88.44 74 ASP A O 1
ATOM 583 N N . ARG A 1 75 ? -1.884 1.749 -10.206 1.00 90.94 75 ARG A N 1
ATOM 584 C CA . ARG A 1 75 ? -1.558 0.428 -10.740 1.00 90.94 75 ARG A CA 1
ATOM 585 C C . ARG A 1 75 ? -0.378 -0.218 -10.030 1.00 90.94 75 ARG A C 1
ATOM 587 O O . ARG A 1 75 ? 0.449 0.448 -9.413 1.00 90.94 75 ARG A O 1
ATOM 594 N N . LEU A 1 76 ? -0.282 -1.526 -10.218 1.00 94.12 76 LEU A N 1
ATOM 595 C CA . LEU A 1 76 ? 0.876 -2.329 -9.856 1.00 94.12 76 LEU A CA 1
ATOM 596 C C . LEU A 1 76 ? 1.803 -2.474 -11.068 1.00 94.12 76 LEU A C 1
ATOM 598 O O . LEU A 1 76 ? 1.336 -2.514 -12.208 1.00 94.12 76 LEU A O 1
ATOM 602 N N . TYR A 1 77 ? 3.100 -2.565 -10.804 1.00 93.50 77 TYR A N 1
ATOM 603 C CA . TYR A 1 77 ? 4.147 -2.754 -11.801 1.00 93.50 77 TYR A CA 1
ATOM 604 C C . TYR A 1 77 ? 4.859 -4.069 -11.518 1.00 93.50 77 TYR A C 1
ATOM 606 O O . TYR A 1 77 ? 5.262 -4.341 -10.385 1.00 93.50 77 TYR A O 1
ATOM 614 N N . THR A 1 78 ? 5.046 -4.879 -12.549 1.00 94.00 78 THR A N 1
ATOM 615 C CA . THR A 1 78 ? 5.981 -6.004 -12.485 1.00 94.00 78 THR A CA 1
ATOM 616 C C . THR A 1 78 ? 7.419 -5.495 -12.512 1.00 94.00 78 THR A C 1
ATOM 618 O O . THR A 1 78 ? 7.699 -4.401 -13.007 1.00 94.00 78 THR A O 1
ATOM 621 N N . ARG A 1 79 ? 8.360 -6.307 -12.022 1.00 94.19 79 ARG A N 1
ATOM 622 C CA . ARG A 1 79 ? 9.801 -6.032 -12.133 1.00 94.19 79 ARG A CA 1
ATOM 623 C C . ARG A 1 79 ? 10.220 -5.621 -13.551 1.00 94.19 79 ARG A C 1
ATOM 625 O O . ARG A 1 79 ? 10.962 -4.657 -13.716 1.00 94.19 79 ARG A O 1
ATOM 632 N N . ASP A 1 80 ? 9.742 -6.341 -14.562 1.00 93.38 80 ASP A N 1
ATOM 633 C CA . ASP A 1 80 ? 10.138 -6.110 -15.952 1.00 93.38 80 ASP A CA 1
ATOM 634 C C . ASP A 1 80 ? 9.564 -4.787 -16.490 1.00 93.38 80 ASP A C 1
ATOM 636 O O . ASP A 1 80 ? 10.260 -4.065 -17.200 1.00 93.38 80 ASP A O 1
ATOM 640 N N . GLU A 1 81 ? 8.345 -4.403 -16.097 1.00 93.25 81 GLU A N 1
ATOM 641 C CA . GLU A 1 81 ? 7.787 -3.081 -16.424 1.00 93.25 81 GLU A CA 1
ATOM 642 C C . GLU A 1 81 ? 8.552 -1.935 -15.751 1.00 93.25 81 GLU A C 1
ATOM 644 O O . GLU A 1 81 ? 8.705 -0.870 -16.349 1.00 93.25 81 GLU A O 1
ATOM 649 N N . VAL A 1 82 ? 9.047 -2.139 -14.523 1.00 91.81 82 VAL A N 1
ATOM 650 C CA . VAL A 1 82 ? 9.915 -1.159 -13.851 1.00 91.81 82 VAL A CA 1
ATOM 651 C C . VAL A 1 82 ? 11.206 -0.962 -14.647 1.00 91.81 82 VAL A C 1
ATOM 653 O O . VAL A 1 82 ? 11.577 0.174 -14.942 1.00 91.81 82 VAL A O 1
ATOM 656 N N . ILE A 1 83 ? 11.856 -2.059 -15.051 1.00 91.94 83 ILE A N 1
ATOM 657 C CA . ILE A 1 83 ? 13.072 -2.017 -15.875 1.00 91.94 83 ILE A CA 1
ATOM 658 C C . ILE A 1 83 ? 12.799 -1.294 -17.199 1.00 91.94 83 ILE A C 1
ATOM 660 O O . ILE A 1 83 ? 13.531 -0.369 -17.541 1.00 91.94 83 ILE A O 1
ATOM 664 N N . GLN A 1 84 ? 11.717 -1.645 -17.903 1.00 90.62 84 GLN A N 1
ATOM 665 C CA . GLN A 1 84 ? 11.340 -0.998 -19.165 1.00 90.62 84 GLN A CA 1
ATOM 666 C C . GLN A 1 84 ? 11.099 0.509 -19.003 1.00 90.62 84 GLN A C 1
ATOM 668 O O . GLN A 1 84 ? 11.501 1.289 -19.866 1.00 90.62 84 GLN A O 1
ATOM 673 N N . SER A 1 85 ? 10.475 0.934 -17.898 1.00 88.06 85 SER A N 1
ATOM 674 C CA . SER A 1 85 ? 10.283 2.357 -17.591 1.00 88.06 85 SER A CA 1
ATOM 675 C C . SER A 1 85 ? 11.625 3.077 -17.436 1.00 88.06 85 SER A C 1
ATOM 677 O O . SER A 1 85 ? 11.836 4.124 -18.041 1.00 88.06 85 SER A O 1
ATOM 679 N N . MET A 1 86 ? 12.559 2.492 -16.681 1.00 87.94 86 MET A N 1
ATOM 680 C CA . MET A 1 86 ? 13.892 3.067 -16.469 1.00 87.94 86 MET A CA 1
ATOM 681 C C . MET A 1 86 ? 14.727 3.103 -17.759 1.00 87.94 86 MET A C 1
ATOM 683 O O . MET A 1 86 ? 15.432 4.079 -18.019 1.00 87.94 86 MET A O 1
ATOM 687 N N . GLU A 1 87 ? 14.634 2.067 -18.596 1.00 88.88 87 GLU A N 1
ATOM 688 C CA . GLU A 1 87 ? 15.284 2.021 -19.911 1.00 88.88 87 GLU A CA 1
ATOM 689 C C . GLU A 1 87 ? 14.723 3.089 -20.863 1.00 88.88 87 GLU A C 1
ATOM 691 O O . GLU A 1 87 ? 15.482 3.713 -21.611 1.00 88.88 87 GLU A O 1
ATOM 696 N N . ALA A 1 88 ? 13.412 3.346 -20.818 1.00 85.81 88 ALA A N 1
ATOM 697 C CA . ALA A 1 88 ? 12.788 4.415 -21.590 1.00 85.81 88 ALA A CA 1
ATOM 698 C C . ALA A 1 88 ? 13.284 5.802 -21.144 1.00 85.81 88 ALA A C 1
ATOM 700 O O . ALA A 1 88 ? 13.646 6.616 -21.999 1.00 85.81 88 ALA A O 1
ATOM 701 N N . ASP A 1 89 ? 13.389 6.042 -19.834 1.00 78.75 89 ASP A N 1
ATOM 702 C CA . ASP A 1 89 ? 13.890 7.307 -19.278 1.00 78.75 89 ASP A CA 1
ATOM 703 C C . ASP A 1 89 ? 15.352 7.576 -19.673 1.00 78.75 89 ASP A C 1
ATOM 705 O O . ASP A 1 89 ? 15.736 8.713 -19.968 1.00 78.75 89 ASP A O 1
ATOM 709 N N . MET A 1 90 ? 16.180 6.530 -19.776 1.00 80.31 90 MET A N 1
ATOM 710 C CA . MET A 1 90 ? 17.573 6.657 -20.22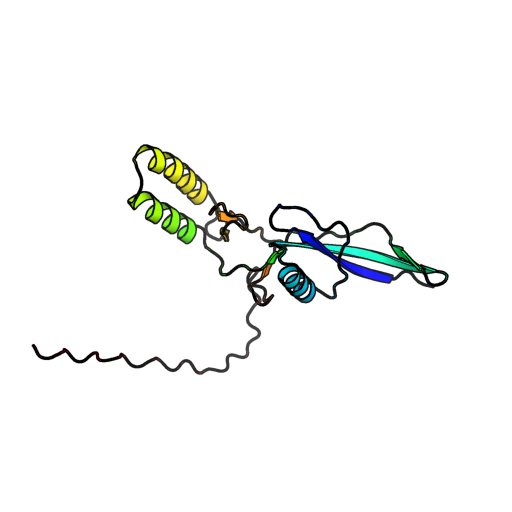0 1.00 80.31 90 MET A CA 1
ATOM 711 C C . MET A 1 90 ? 17.725 7.226 -21.635 1.00 80.31 90 MET A C 1
ATOM 713 O O . MET A 1 90 ? 18.728 7.899 -21.911 1.00 80.31 90 MET A O 1
ATOM 717 N N . ASN A 1 91 ? 16.762 6.982 -22.530 1.00 75.69 91 ASN A N 1
ATOM 718 C CA . ASN A 1 91 ? 16.857 7.393 -23.934 1.00 75.69 91 ASN A CA 1
ATOM 719 C C . ASN A 1 91 ? 16.882 8.924 -24.117 1.00 75.69 91 ASN A C 1
ATOM 721 O O . ASN A 1 91 ? 17.319 9.395 -25.167 1.00 75.69 91 ASN A O 1
ATOM 725 N N . GLY A 1 92 ? 16.506 9.704 -23.093 1.00 68.38 92 GLY A N 1
ATOM 726 C CA . GLY A 1 92 ? 16.542 11.173 -23.100 1.00 68.38 92 GLY A CA 1
ATOM 727 C C . GLY A 1 92 ? 17.697 11.828 -22.326 1.00 68.38 92 GLY A C 1
ATOM 728 O O . GLY A 1 92 ? 17.797 13.053 -22.330 1.00 68.38 92 GLY A O 1
ATOM 729 N N . LEU A 1 93 ? 18.565 11.062 -21.651 1.00 75.00 93 LEU A N 1
ATOM 730 C CA . LEU A 1 93 ? 19.488 11.606 -20.638 1.00 75.00 93 LEU A CA 1
ATOM 731 C C . LEU A 1 93 ? 20.957 11.682 -21.084 1.00 75.00 93 LEU A C 1
ATOM 733 O O . LEU A 1 93 ? 21.384 10.966 -21.992 1.00 75.00 93 LEU A O 1
ATOM 737 N N . TYR A 1 94 ? 21.748 12.527 -20.409 1.00 69.69 94 TYR A N 1
ATOM 738 C CA . TYR A 1 94 ? 23.209 12.612 -20.561 1.00 69.69 94 TYR A CA 1
ATOM 739 C C . TYR A 1 94 ? 23.913 11.338 -20.062 1.00 69.69 94 TYR A C 1
ATOM 741 O O . TYR A 1 94 ? 23.421 10.659 -19.162 1.00 69.69 94 TYR A O 1
ATOM 749 N N . ALA A 1 95 ? 25.097 11.033 -20.610 1.00 71.31 95 ALA A N 1
ATOM 750 C CA . ALA A 1 95 ? 25.828 9.787 -20.345 1.00 71.31 95 ALA A CA 1
ATOM 751 C C . ALA A 1 95 ? 26.046 9.484 -18.847 1.00 71.31 95 ALA A C 1
ATOM 753 O O . ALA A 1 95 ? 25.821 8.355 -18.425 1.00 71.31 95 ALA A O 1
ATOM 754 N N . SER A 1 96 ? 26.385 10.487 -18.031 1.00 70.06 96 SER A N 1
ATOM 755 C CA . SER A 1 96 ? 26.608 10.317 -16.586 1.00 70.06 96 SER A CA 1
ATOM 756 C C . SER A 1 96 ? 25.343 9.952 -15.799 1.00 70.06 96 SER A C 1
ATOM 758 O O . SER A 1 96 ? 25.427 9.247 -14.800 1.00 70.06 96 SER A O 1
ATOM 760 N N . MET A 1 97 ? 24.160 10.382 -16.249 1.00 71.56 97 MET A N 1
ATOM 761 C CA . MET A 1 97 ? 22.881 10.010 -15.628 1.00 71.56 97 MET A CA 1
ATOM 762 C C . MET A 1 97 ? 22.436 8.601 -16.043 1.00 71.56 97 MET A C 1
ATOM 764 O O . MET A 1 97 ? 21.773 7.909 -15.272 1.00 71.56 97 MET A O 1
ATOM 768 N N . ARG A 1 98 ? 22.847 8.139 -17.233 1.00 78.50 98 ARG A N 1
ATOM 769 C CA . ARG A 1 98 ? 22.556 6.780 -17.717 1.00 78.50 98 ARG A CA 1
ATOM 770 C C . ARG A 1 98 ? 23.265 5.698 -16.907 1.00 78.50 98 ARG A C 1
ATOM 772 O O . ARG A 1 98 ? 22.738 4.596 -16.808 1.00 78.50 98 ARG A O 1
ATOM 779 N N . ASP A 1 99 ? 24.443 5.979 -16.357 1.00 82.06 99 ASP A N 1
ATOM 780 C CA . ASP A 1 99 ? 25.194 4.990 -15.570 1.00 82.06 99 ASP A CA 1
ATOM 781 C C . ASP A 1 99 ? 24.540 4.744 -14.206 1.00 82.06 99 ASP A C 1
ATOM 783 O O . ASP A 1 99 ? 24.390 3.594 -13.792 1.00 82.06 99 ASP A O 1
ATOM 787 N N . SER A 1 100 ? 24.041 5.804 -13.561 1.00 81.00 100 SER A N 1
ATOM 788 C CA . SER A 1 100 ? 23.253 5.682 -12.331 1.00 81.00 100 SER A CA 1
ATOM 789 C C . SER A 1 100 ? 21.976 4.872 -12.555 1.00 81.00 100 SER A C 1
ATOM 791 O O . SER A 1 100 ? 21.686 3.970 -11.774 1.00 81.00 100 SER A O 1
ATOM 793 N N . ILE A 1 101 ? 21.241 5.130 -13.644 1.00 82.75 101 ILE A N 1
ATOM 794 C CA . ILE A 1 101 ? 20.014 4.379 -13.953 1.00 82.75 101 ILE A CA 1
ATOM 795 C C . ILE A 1 101 ? 20.329 2.922 -14.313 1.00 82.75 101 ILE A C 1
ATOM 797 O O . ILE A 1 101 ? 19.622 2.022 -13.867 1.00 82.75 101 ILE A O 1
ATOM 801 N N . ARG A 1 102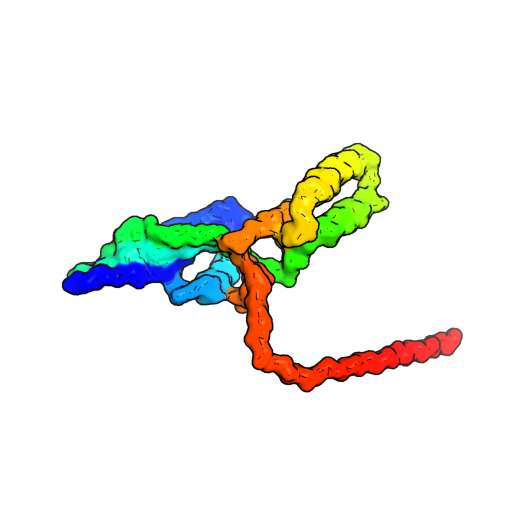 ? 21.429 2.655 -15.032 1.00 87.25 102 ARG A N 1
ATOM 802 C CA . ARG A 1 102 ? 21.881 1.281 -15.306 1.00 87.25 102 ARG A CA 1
ATOM 803 C C . ARG A 1 102 ? 22.157 0.491 -14.032 1.00 87.25 102 ARG A C 1
ATOM 805 O O . ARG A 1 102 ? 21.730 -0.652 -13.945 1.00 87.25 102 ARG A O 1
ATOM 812 N N . SER A 1 103 ? 22.812 1.098 -13.043 1.00 87.00 103 SER A N 1
ATOM 813 C CA . SER A 1 103 ? 23.038 0.450 -11.743 1.00 87.00 103 SER A CA 1
ATOM 814 C C . SER A 1 103 ? 21.717 0.058 -11.063 1.00 87.00 103 SER A C 1
ATOM 816 O O . SER A 1 103 ? 21.580 -1.052 -10.550 1.00 87.00 103 SER A O 1
ATOM 818 N N . VAL A 1 104 ? 20.703 0.929 -11.135 1.00 86.38 104 VAL A N 1
ATOM 819 C CA . VAL A 1 104 ? 19.362 0.627 -10.609 1.00 86.38 104 VAL A CA 1
ATOM 820 C C . VAL A 1 104 ? 18.699 -0.508 -11.399 1.00 86.38 104 VAL A C 1
ATOM 822 O O . VAL A 1 104 ? 18.148 -1.421 -10.791 1.00 86.38 104 VAL A O 1
ATOM 825 N N . ILE A 1 105 ? 18.790 -0.511 -12.732 1.00 89.69 105 ILE A N 1
ATOM 826 C CA . ILE A 1 105 ? 18.259 -1.596 -13.573 1.00 89.69 105 ILE A CA 1
ATOM 827 C C . ILE A 1 105 ? 18.891 -2.946 -13.209 1.00 89.69 105 ILE A C 1
ATOM 829 O O . ILE A 1 105 ? 18.162 -3.922 -13.035 1.00 89.69 105 ILE A O 1
ATOM 833 N N . GLU A 1 106 ? 20.217 -3.016 -13.062 1.00 91.56 106 GLU A N 1
ATOM 834 C CA . GLU A 1 106 ? 20.897 -4.259 -12.668 1.00 91.56 106 GLU A CA 1
ATOM 835 C C . GLU A 1 106 ? 20.437 -4.734 -11.284 1.00 91.56 106 GLU A C 1
ATOM 837 O O . GLU A 1 106 ? 20.101 -5.906 -11.122 1.00 91.56 106 GLU A O 1
ATOM 842 N N . HIS A 1 107 ? 20.271 -3.818 -10.325 1.00 89.38 107 HIS A N 1
ATOM 843 C CA . HIS A 1 107 ? 19.679 -4.155 -9.030 1.00 89.38 107 HIS A CA 1
ATOM 844 C C . HIS A 1 107 ? 18.254 -4.727 -9.159 1.00 89.38 107 HIS A C 1
ATOM 846 O O . HIS A 1 107 ? 17.893 -5.673 -8.459 1.00 89.38 107 HIS A O 1
ATOM 852 N N . TYR A 1 108 ? 17.425 -4.193 -10.062 1.00 89.12 108 TYR A N 1
ATOM 853 C CA . TYR A 1 108 ? 16.088 -4.739 -10.304 1.00 89.12 108 TYR A CA 1
ATOM 854 C C . TYR A 1 108 ? 16.123 -6.114 -10.971 1.00 89.12 108 TYR A C 1
ATOM 856 O O . TYR A 1 108 ? 15.279 -6.939 -10.636 1.00 89.12 108 TYR A O 1
ATOM 864 N N . LYS A 1 109 ? 17.094 -6.408 -11.845 1.00 91.69 109 LYS A N 1
ATOM 865 C CA . LYS A 1 109 ? 17.249 -7.735 -12.473 1.00 91.69 109 LYS A CA 1
ATOM 866 C C . LYS A 1 109 ? 17.559 -8.843 -11.464 1.00 91.69 109 LYS A C 1
ATOM 868 O O . LYS A 1 109 ? 17.152 -9.982 -11.686 1.00 91.69 109 LYS A O 1
ATOM 873 N N . GLU A 1 110 ? 18.220 -8.515 -10.356 1.00 92.25 110 GLU A N 1
ATOM 874 C CA . GLU A 1 110 ? 18.511 -9.451 -9.260 1.00 92.25 110 GLU A CA 1
ATOM 875 C C . GLU A 1 110 ? 17.274 -9.787 -8.404 1.00 92.25 110 GLU A C 1
ATOM 877 O O . GLU A 1 110 ? 17.268 -10.792 -7.690 1.00 92.25 110 GLU A O 1
ATOM 882 N N . LYS A 1 111 ? 16.203 -8.981 -8.472 1.00 89.31 111 LYS A N 1
ATOM 883 C CA . LYS A 1 111 ? 14.957 -9.235 -7.732 1.00 89.31 111 LYS A CA 1
ATOM 884 C C . LYS A 1 111 ? 14.159 -10.404 -8.340 1.00 89.31 111 LYS A C 1
ATOM 886 O O . LYS A 1 111 ? 14.240 -10.643 -9.553 1.00 89.31 111 LYS A O 1
ATOM 891 N N . PRO A 1 112 ? 13.313 -11.091 -7.539 1.00 91.88 112 PRO A N 1
ATOM 892 C CA . PRO A 1 112 ? 12.409 -12.127 -8.039 1.00 91.88 112 PRO A CA 1
ATO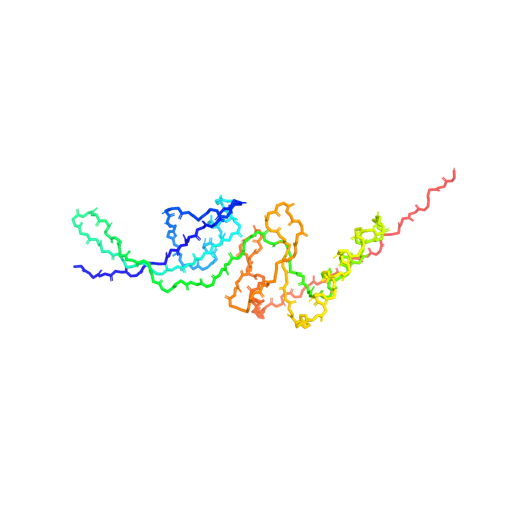M 893 C C . PRO A 1 112 ? 11.547 -11.635 -9.205 1.00 91.88 112 PRO A C 1
ATOM 895 O O . PRO A 1 112 ? 11.058 -10.501 -9.194 1.00 91.88 112 PRO A O 1
ATOM 898 N N . ALA A 1 113 ? 11.358 -12.487 -10.214 1.00 88.31 113 ALA A N 1
ATOM 899 C CA . ALA A 1 113 ? 10.621 -12.135 -11.430 1.00 88.31 113 ALA A CA 1
ATOM 900 C C . ALA A 1 113 ? 9.137 -11.825 -11.173 1.00 88.31 113 ALA A C 1
ATOM 902 O O . ALA A 1 113 ? 8.536 -11.042 -11.899 1.00 88.31 113 ALA A O 1
ATOM 903 N N . ASP A 1 114 ? 8.569 -12.400 -10.117 1.00 87.94 114 ASP A N 1
ATOM 904 C CA . ASP A 1 114 ? 7.201 -12.192 -9.647 1.00 87.94 114 ASP A CA 1
ATOM 905 C C . ASP A 1 114 ? 7.065 -11.031 -8.647 1.00 87.94 114 ASP A C 1
ATOM 907 O O . ASP A 1 114 ? 5.989 -10.820 -8.088 1.00 87.94 114 ASP A O 1
ATOM 911 N N . SER A 1 115 ? 8.134 -10.259 -8.412 1.00 93.56 115 SER A N 1
ATOM 912 C CA . SER A 1 115 ? 8.060 -9.098 -7.524 1.00 93.56 115 SER A CA 1
ATOM 913 C C . SER A 1 115 ? 7.160 -7.999 -8.094 1.00 93.56 115 SER A C 1
ATOM 915 O O . SER A 1 115 ? 7.221 -7.654 -9.279 1.00 93.56 115 SER A O 1
ATOM 917 N N . ILE A 1 116 ? 6.342 -7.434 -7.206 1.00 94.62 116 ILE A N 1
ATOM 918 C CA . ILE A 1 116 ? 5.383 -6.373 -7.501 1.00 94.62 116 ILE A CA 1
ATOM 919 C C . ILE A 1 116 ? 5.856 -5.064 -6.885 1.00 94.62 116 ILE A C 1
ATOM 921 O O . ILE A 1 116 ? 6.371 -5.036 -5.767 1.00 94.62 116 ILE A O 1
ATOM 925 N N . HIS A 1 117 ? 5.659 -3.978 -7.624 1.00 94.44 117 HIS A N 1
ATOM 926 C CA . HIS A 1 117 ? 6.099 -2.642 -7.256 1.00 94.44 117 HIS A CA 1
ATOM 927 C C . HIS A 1 117 ? 4.968 -1.630 -7.436 1.00 94.44 117 HIS A C 1
ATOM 929 O O . HIS A 1 117 ? 4.069 -1.810 -8.260 1.00 94.44 117 HIS A O 1
ATOM 935 N N . ILE A 1 118 ? 5.035 -0.546 -6.674 1.00 93.12 118 ILE A N 1
ATOM 936 C CA . ILE A 1 118 ? 4.202 0.650 -6.832 1.00 93.12 118 ILE A CA 1
ATOM 937 C C . ILE A 1 118 ? 5.104 1.842 -7.133 1.00 93.12 118 ILE A C 1
ATOM 939 O O . ILE A 1 118 ? 6.288 1.827 -6.793 1.00 93.12 118 ILE A O 1
ATOM 943 N N . THR A 1 119 ? 4.563 2.880 -7.764 1.00 88.19 119 THR A N 1
ATOM 944 C CA . THR A 1 119 ? 5.270 4.162 -7.843 1.00 88.19 119 THR A CA 1
ATOM 945 C C . THR A 1 119 ? 5.428 4.752 -6.447 1.00 88.19 119 THR A C 1
ATOM 947 O O . THR A 1 119 ? 4.550 4.600 -5.596 1.00 88.19 119 THR A O 1
ATOM 950 N N . GLY A 1 120 ? 6.541 5.441 -6.232 1.00 80.69 120 GLY A N 1
ATOM 951 C CA . GLY A 1 120 ? 6.851 6.186 -5.027 1.00 80.69 120 GLY A CA 1
ATOM 952 C C . GLY A 1 120 ? 5.698 7.114 -4.675 1.00 80.69 120 GLY A C 1
ATOM 953 O O . GLY A 1 120 ? 5.101 7.752 -5.542 1.00 80.69 120 GLY A O 1
ATOM 954 N N . LEU A 1 121 ? 5.343 7.113 -3.394 1.00 73.94 121 LEU A N 1
ATOM 955 C CA . LEU A 1 121 ? 4.163 7.818 -2.881 1.00 73.94 121 LEU A CA 1
ATOM 956 C C . LEU A 1 121 ? 4.463 9.279 -2.564 1.00 73.94 121 LEU A C 1
ATOM 958 O O . LEU A 1 121 ? 3.560 10.111 -2.508 1.00 73.94 121 LEU A O 1
ATOM 962 N N . GLU A 1 122 ? 5.743 9.590 -2.392 1.00 61.69 122 GLU A N 1
ATOM 963 C CA . GLU A 1 122 ? 6.250 10.948 -2.350 1.00 61.69 122 GLU A CA 1
ATOM 964 C C . GLU A 1 122 ? 6.683 11.370 -3.752 1.00 61.69 122 GLU A C 1
ATOM 966 O O . GLU A 1 122 ? 6.876 10.548 -4.640 1.00 61.69 122 GLU A O 1
ATOM 971 N N . ARG A 1 123 ? 6.868 12.673 -3.968 1.00 52.72 123 ARG A N 1
ATOM 972 C CA . ARG A 1 123 ? 7.203 13.299 -5.266 1.00 52.72 123 ARG A CA 1
ATOM 973 C C . ARG A 1 123 ? 8.500 12.794 -5.932 1.00 52.72 123 ARG A C 1
ATOM 975 O O . ARG A 1 123 ? 8.921 13.347 -6.947 1.00 52.72 123 ARG A O 1
ATOM 982 N N . HIS A 1 124 ? 9.141 11.784 -5.365 1.00 54.28 124 HIS A N 1
ATOM 983 C CA . HIS A 1 124 ? 10.278 11.070 -5.904 1.00 54.28 124 HIS A CA 1
ATOM 984 C C . HIS A 1 124 ? 9.743 9.838 -6.632 1.00 54.28 124 HIS A C 1
ATOM 986 O O . HIS A 1 124 ? 9.261 8.907 -6.001 1.00 54.28 124 HIS A O 1
ATOM 992 N N . GLY A 1 125 ? 9.795 9.856 -7.967 1.00 61.72 125 GLY A N 1
ATOM 993 C CA . GLY A 1 125 ? 9.325 8.776 -8.846 1.00 61.72 125 GLY A CA 1
ATOM 994 C C . GLY A 1 125 ? 10.139 7.479 -8.753 1.00 61.72 125 GLY A C 1
ATOM 995 O O . GLY A 1 125 ? 10.458 6.881 -9.775 1.00 61.72 125 GLY A O 1
ATOM 996 N N . GLU A 1 126 ? 10.529 7.067 -7.549 1.00 80.31 126 GLU A N 1
ATOM 997 C CA . GLU A 1 126 ? 11.110 5.759 -7.284 1.00 80.31 126 GLU A CA 1
ATOM 998 C C . GLU A 1 126 ? 10.049 4.662 -7.395 1.00 80.31 126 GLU A C 1
ATOM 1000 O O . GLU A 1 126 ? 8.855 4.933 -7.419 1.00 80.31 126 GLU A O 1
ATOM 1005 N N . PHE A 1 127 ? 10.475 3.408 -7.467 1.00 88.88 127 PHE A N 1
ATOM 1006 C CA . PHE A 1 127 ? 9.570 2.270 -7.363 1.00 88.88 127 PHE A CA 1
ATOM 1007 C C . PHE A 1 127 ? 9.774 1.603 -6.006 1.00 88.88 127 PHE A C 1
ATOM 1009 O O . PHE A 1 127 ? 10.909 1.328 -5.609 1.00 88.88 127 PHE A O 1
ATOM 1016 N N . ILE A 1 128 ? 8.676 1.344 -5.300 1.00 89.75 128 ILE A N 1
ATOM 1017 C CA . ILE A 1 128 ? 8.661 0.692 -3.990 1.00 89.75 128 ILE A CA 1
ATOM 1018 C C . ILE A 1 128 ? 8.227 -0.757 -4.195 1.00 89.75 128 ILE A C 1
ATOM 1020 O O . ILE A 1 128 ? 7.146 -1.011 -4.725 1.00 89.75 128 ILE A O 1
ATOM 1024 N N . GLY A 1 129 ? 9.062 -1.706 -3.765 1.00 92.00 129 GLY A N 1
ATOM 1025 C CA . GLY A 1 129 ? 8.710 -3.125 -3.777 1.00 92.00 129 GLY A CA 1
ATOM 1026 C C . GLY A 1 129 ? 7.687 -3.448 -2.693 1.00 92.00 129 GLY A C 1
ATOM 1027 O O . GLY A 1 129 ? 7.883 -3.071 -1.541 1.00 92.00 129 GLY A O 1
ATOM 1028 N N . VAL A 1 130 ? 6.623 -4.156 -3.067 1.00 94.00 130 VAL A N 1
ATOM 1029 C CA . VAL A 1 130 ? 5.528 -4.542 -2.172 1.00 94.00 130 VAL A CA 1
ATOM 1030 C C . VAL A 1 130 ? 5.774 -5.948 -1.633 1.00 94.00 130 VAL A C 1
ATOM 1032 O O . VAL A 1 130 ? 5.958 -6.904 -2.391 1.00 94.00 130 VAL A O 1
ATOM 1035 N N . GLY A 1 131 ? 5.773 -6.085 -0.310 1.00 92.25 131 GLY A N 1
ATOM 1036 C CA . GLY A 1 131 ? 5.897 -7.368 0.370 1.00 92.25 131 GLY A CA 1
ATOM 1037 C C . GLY A 1 131 ? 4.663 -8.260 0.195 1.00 92.25 131 GLY A C 1
ATOM 1038 O O . GLY A 1 131 ? 3.550 -7.798 -0.043 1.00 92.25 131 GLY A O 1
ATOM 1039 N N . LYS A 1 132 ? 4.838 -9.573 0.374 1.00 89.62 132 LYS A N 1
ATOM 1040 C CA . LYS A 1 132 ? 3.740 -10.558 0.286 1.00 89.62 132 LYS A CA 1
ATOM 1041 C C . LYS A 1 132 ? 2.619 -10.336 1.318 1.00 89.62 132 LYS A C 1
ATOM 1043 O O . LYS A 1 132 ? 1.472 -10.669 1.049 1.00 89.62 132 LYS A O 1
ATOM 1048 N N . ASP A 1 133 ? 2.976 -9.808 2.490 1.00 93.31 133 ASP A N 1
ATOM 1049 C CA . ASP A 1 133 ? 2.062 -9.588 3.617 1.00 93.31 133 ASP A CA 1
ATOM 1050 C C . ASP A 1 133 ? 1.491 -8.157 3.615 1.00 93.31 133 ASP A C 1
ATOM 1052 O O . ASP A 1 133 ? 0.582 -7.841 4.385 1.00 93.31 133 ASP A O 1
ATOM 1056 N N . GLU A 1 134 ? 2.024 -7.286 2.752 1.00 95.50 134 GLU A N 1
ATOM 1057 C CA . GLU A 1 134 ? 1.512 -5.938 2.534 1.00 95.50 134 GLU A CA 1
ATOM 1058 C C . GLU A 1 134 ? 0.305 -5.975 1.599 1.00 95.50 134 GLU A C 1
ATOM 1060 O O . GLU A 1 134 ? 0.143 -6.881 0.777 1.00 95.50 134 GLU A O 1
ATOM 1065 N N . LYS A 1 135 ? -0.553 -4.961 1.717 1.00 96.50 135 LYS A N 1
ATOM 1066 C CA . LYS A 1 135 ? -1.716 -4.808 0.838 1.00 96.50 135 LYS A CA 1
ATOM 1067 C C . LYS A 1 135 ? -1.668 -3.488 0.097 1.00 96.50 135 LYS A C 1
ATOM 1069 O O . LYS A 1 135 ? -1.141 -2.500 0.605 1.00 96.50 135 LYS A O 1
ATOM 1074 N N . VAL A 1 136 ? -2.254 -3.465 -1.089 1.00 96.44 136 VAL A N 1
ATOM 1075 C CA . VAL A 1 136 ? -2.350 -2.260 -1.915 1.00 96.44 136 VAL A CA 1
ATOM 1076 C C . VAL A 1 136 ? -3.799 -2.036 -2.296 1.00 96.44 136 VAL A C 1
ATOM 1078 O O . VAL A 1 136 ? -4.464 -2.981 -2.714 1.00 96.44 136 VAL A O 1
ATOM 1081 N N . PHE A 1 137 ? -4.268 -0.799 -2.174 1.00 96.06 137 PHE A N 1
ATOM 1082 C CA . PHE A 1 137 ? -5.624 -0.377 -2.497 1.00 96.06 137 PHE A CA 1
ATOM 1083 C C . PHE A 1 137 ? -5.610 0.738 -3.545 1.00 96.06 137 PHE A C 1
ATOM 1085 O O . PHE A 1 137 ? -4.758 1.631 -3.503 1.00 96.06 137 PHE A O 1
ATOM 1092 N N . ASP A 1 138 ? -6.573 0.703 -4.462 1.00 93.50 138 ASP A N 1
ATOM 1093 C CA . ASP A 1 138 ? -6.761 1.746 -5.469 1.00 93.50 138 ASP A CA 1
ATOM 1094 C C . ASP A 1 138 ? -7.388 3.028 -4.885 1.00 93.50 138 ASP A C 1
ATOM 1096 O O . ASP A 1 138 ? -7.723 3.112 -3.699 1.00 93.50 138 ASP A O 1
ATOM 1100 N N . ASN A 1 139 ? -7.592 4.042 -5.731 1.00 89.88 139 ASN A N 1
ATOM 1101 C CA . ASN A 1 139 ? -8.244 5.310 -5.362 1.00 89.88 139 ASN A CA 1
ATOM 1102 C C . ASN A 1 139 ? -9.718 5.177 -4.929 1.00 89.88 139 ASN A C 1
ATOM 1104 O O . ASN A 1 139 ? -10.337 6.166 -4.536 1.00 89.88 139 ASN A O 1
ATOM 1108 N N . LYS A 1 140 ? -10.306 3.983 -5.025 1.00 88.12 140 LYS A N 1
ATOM 1109 C CA . LYS A 1 140 ? -11.668 3.663 -4.577 1.00 88.12 140 LYS A CA 1
ATOM 1110 C C . LYS A 1 140 ? -11.664 2.784 -3.321 1.00 88.12 140 LYS A C 1
ATOM 1112 O O . LYS A 1 140 ? -12.738 2.436 -2.831 1.00 88.12 140 LYS A O 1
ATOM 1117 N N . GLY A 1 141 ? -10.489 2.436 -2.791 1.00 87.75 141 GLY A N 1
ATOM 1118 C CA . GLY A 1 141 ? -10.337 1.537 -1.650 1.00 87.75 141 GLY A CA 1
ATOM 1119 C C . GLY A 1 141 ? -10.502 0.056 -2.007 1.00 87.75 141 GLY A C 1
ATOM 1120 O O . GLY A 1 141 ? -10.714 -0.755 -1.109 1.00 87.75 141 GLY A O 1
ATOM 1121 N N . LEU A 1 142 ? -10.425 -0.318 -3.289 1.00 91.25 142 LEU A N 1
ATOM 1122 C CA . LEU A 1 142 ? -10.447 -1.715 -3.726 1.00 91.25 142 LEU A CA 1
ATOM 1123 C C . LEU A 1 142 ? -9.043 -2.312 -3.655 1.00 91.25 142 LEU A C 1
ATOM 1125 O O . LEU A 1 142 ? -8.080 -1.701 -4.111 1.00 91.25 142 LEU A O 1
ATOM 1129 N N . GLN A 1 143 ? -8.926 -3.522 -3.109 1.00 94.38 143 GLN A N 1
ATOM 1130 C CA . GLN A 1 143 ? -7.638 -4.199 -2.970 1.00 94.38 143 GLN A CA 1
ATOM 1131 C C . GLN A 1 143 ? -7.097 -4.653 -4.339 1.00 94.38 143 GLN A C 1
ATOM 1133 O O . GLN A 1 143 ? -7.710 -5.471 -5.022 1.00 94.38 143 GLN A O 1
ATOM 1138 N N . LEU A 1 144 ? -5.919 -4.147 -4.705 1.00 93.31 144 LEU A N 1
ATOM 1139 C CA . LEU A 1 144 ? -5.139 -4.530 -5.883 1.00 93.31 144 LEU A CA 1
ATOM 1140 C C . LEU A 1 144 ? -4.129 -5.643 -5.574 1.00 93.31 144 LEU A C 1
ATOM 1142 O O . LEU A 1 144 ? -3.861 -6.483 -6.432 1.00 93.31 144 LEU A O 1
ATOM 1146 N N . TRP A 1 145 ? -3.560 -5.646 -4.362 1.00 94.38 145 TRP A N 1
ATOM 1147 C CA . TRP A 1 145 ? -2.558 -6.625 -3.932 1.00 94.38 145 TRP A CA 1
ATOM 1148 C C . TRP A 1 145 ? -2.809 -7.127 -2.498 1.00 94.38 145 TRP A C 1
ATOM 1150 O O . TRP A 1 145 ? -3.126 -6.305 -1.632 1.00 94.38 145 TRP A O 1
ATOM 1160 N N . PRO A 1 146 ? -2.647 -8.439 -2.234 1.00 91.81 146 PRO A N 1
ATOM 1161 C CA . PRO A 1 146 ? -2.667 -9.493 -3.250 1.00 91.81 146 PRO A CA 1
ATOM 1162 C C . PRO A 1 146 ? -3.982 -9.422 -4.044 1.00 91.81 146 PRO A C 1
ATOM 1164 O O . PRO A 1 146 ? -4.981 -8.925 -3.509 1.00 91.81 146 PRO A O 1
ATOM 1167 N N . PRO A 1 147 ? -4.004 -9.855 -5.315 1.00 83.00 147 PRO A N 1
ATOM 1168 C CA . PRO A 1 147 ? -5.221 -9.819 -6.107 1.00 83.00 147 PRO A CA 1
ATOM 1169 C C . PRO A 1 147 ? -6.302 -10.615 -5.381 1.00 83.00 147 PRO A C 1
ATOM 1171 O O . PRO A 1 147 ? -6.098 -11.773 -5.009 1.00 83.00 147 PRO A O 1
ATOM 1174 N N . VAL A 1 148 ? -7.454 -9.986 -5.161 1.00 74.56 148 VAL A N 1
ATOM 1175 C CA . VAL A 1 148 ? -8.627 -10.716 -4.692 1.00 74.56 148 VAL A CA 1
ATOM 1176 C C . VAL A 1 148 ? -8.995 -11.667 -5.822 1.00 74.56 148 VAL A C 1
ATOM 1178 O O . VAL A 1 148 ? -9.226 -11.221 -6.949 1.00 74.56 148 VAL A O 1
ATOM 1181 N N . ALA A 1 149 ? -8.971 -12.976 -5.551 1.00 58.53 149 ALA A N 1
ATOM 1182 C CA . ALA A 1 149 ? -9.429 -13.956 -6.524 1.00 58.53 149 ALA A CA 1
ATOM 1183 C C . ALA A 1 149 ? -10.818 -13.506 -6.999 1.00 58.53 149 ALA A C 1
ATOM 1185 O O . ALA A 1 149 ? -11.657 -13.197 -6.151 1.00 58.53 149 ALA A O 1
ATOM 1186 N N . PRO A 1 150 ? -11.061 -13.386 -8.315 1.00 51.16 150 PRO A N 1
ATOM 1187 C CA . PRO A 1 150 ? -12.354 -12.938 -8.784 1.00 51.16 150 PRO A CA 1
ATOM 1188 C C . PRO A 1 150 ? -13.388 -13.946 -8.294 1.00 51.16 150 PRO A C 1
ATOM 1190 O O . PRO A 1 150 ? -13.395 -15.095 -8.742 1.00 51.16 150 PRO A O 1
ATOM 1193 N N . ASP A 1 151 ? -14.258 -13.522 -7.380 1.00 48.19 151 ASP A N 1
ATOM 1194 C CA . ASP A 1 151 ? -15.487 -14.249 -7.119 1.00 48.19 151 ASP A CA 1
ATOM 1195 C C . ASP A 1 151 ? -16.190 -14.391 -8.468 1.00 48.19 151 ASP A C 1
ATOM 1197 O O . ASP A 1 151 ? -16.521 -13.410 -9.141 1.00 48.19 151 ASP A O 1
ATOM 1201 N N . VAL A 1 152 ? -16.322 -15.633 -8.926 1.00 44.69 152 VAL A N 1
ATOM 1202 C CA . VAL A 1 152 ? -16.866 -15.957 -10.239 1.00 44.69 152 VAL A CA 1
ATOM 1203 C C . VAL A 1 152 ? -18.316 -15.486 -10.306 1.00 44.69 152 VAL A C 1
ATOM 1205 O O . VAL A 1 152 ? -19.234 -16.216 -9.947 1.00 44.69 152 VAL A O 1
ATOM 1208 N N . LYS A 1 153 ? -18.524 -14.282 -10.841 1.00 39.53 153 LYS A N 1
ATOM 1209 C CA . LYS A 1 153 ? -19.679 -13.901 -11.660 1.00 39.53 153 LYS A CA 1
ATOM 1210 C C . LYS A 1 153 ? -19.197 -12.991 -12.782 1.00 39.53 153 LYS A C 1
ATOM 1212 O O . LYS A 1 153 ? -19.353 -11.775 -12.760 1.00 39.53 153 LYS A O 1
ATOM 1217 N N . THR A 1 154 ? -18.592 -13.610 -13.789 1.00 39.03 154 THR A N 1
ATOM 1218 C CA . THR A 1 154 ? -18.410 -12.983 -15.096 1.00 39.03 154 THR A CA 1
ATOM 1219 C C . THR A 1 154 ? -19.779 -12.816 -15.753 1.00 39.03 154 THR A C 1
ATOM 1221 O O . THR A 1 154 ? -20.244 -13.691 -16.485 1.00 39.03 154 THR A O 1
ATOM 1224 N N . GLU A 1 155 ? -20.433 -11.674 -15.547 1.00 37.91 155 GLU A N 1
ATOM 1225 C CA . GLU A 1 155 ? -21.366 -11.200 -16.566 1.00 37.91 155 GLU A CA 1
ATOM 1226 C C . GLU A 1 155 ? -20.546 -10.809 -17.795 1.00 37.91 155 GLU A C 1
ATOM 1228 O O . GLU A 1 155 ? -19.911 -9.759 -17.888 1.00 37.91 155 GLU A O 1
ATOM 1233 N N . LYS A 1 156 ? -20.503 -11.746 -18.743 1.00 47.47 156 LYS A N 1
ATOM 1234 C CA . LYS A 1 156 ? -20.012 -11.525 -20.096 1.00 47.47 156 LYS A CA 1
ATOM 1235 C C . LYS A 1 156 ? -20.776 -10.353 -20.704 1.00 47.47 156 LYS A C 1
ATOM 1237 O O . LYS A 1 156 ? -21.980 -10.455 -20.896 1.00 47.47 156 LYS A O 1
ATOM 1242 N N . THR A 1 157 ? -20.073 -9.313 -21.136 1.00 38.53 157 THR A N 1
ATOM 1243 C CA . THR A 1 157 ? -20.322 -8.678 -22.444 1.00 38.53 157 THR A CA 1
ATOM 1244 C C . THR A 1 157 ? -19.177 -7.733 -22.793 1.00 38.53 157 THR A C 1
ATOM 1246 O O . THR A 1 157 ? -19.288 -6.514 -22.733 1.00 38.53 157 THR A O 1
ATOM 1249 N N . PHE A 1 158 ? -18.053 -8.299 -23.233 1.00 39.81 158 PHE A N 1
ATOM 1250 C CA . PHE A 1 158 ? -17.123 -7.532 -24.053 1.00 39.81 158 PHE A CA 1
ATOM 1251 C C . PHE A 1 158 ? -17.717 -7.460 -25.466 1.00 39.81 158 PHE A C 1
ATOM 1253 O O . PHE A 1 158 ? -17.789 -8.471 -26.166 1.00 39.81 158 PHE A O 1
ATOM 1260 N N . LYS A 1 159 ? -18.199 -6.283 -25.881 1.00 42.28 159 LYS A N 1
ATOM 1261 C CA . LYS A 1 159 ? -18.434 -5.992 -27.301 1.00 42.28 159 LYS A CA 1
ATOM 1262 C C . LYS A 1 159 ? -17.166 -5.332 -27.848 1.00 42.28 159 LYS A C 1
ATOM 1264 O O . LYS A 1 159 ? -16.785 -4.285 -27.329 1.00 42.28 159 LYS A O 1
ATOM 1269 N N . PRO A 1 160 ? -16.511 -5.894 -28.876 1.00 42.22 160 PRO A N 1
ATOM 1270 C CA . PRO A 1 160 ? -15.381 -5.226 -29.508 1.00 42.22 160 PRO A CA 1
ATOM 1271 C C . PRO A 1 160 ? -15.841 -3.904 -30.140 1.00 42.22 160 PRO A C 1
ATOM 1273 O O . PRO A 1 160 ? -16.861 -3.859 -30.835 1.00 42.22 160 PRO A O 1
ATOM 1276 N N . MET A 1 161 ? -15.096 -2.821 -29.897 1.00 48.28 161 MET A N 1
ATOM 1277 C CA . MET A 1 161 ? -15.308 -1.550 -30.593 1.00 48.28 161 MET A CA 1
ATOM 1278 C C . MET A 1 161 ? -14.999 -1.727 -32.082 1.00 48.28 161 MET A C 1
ATOM 1280 O O . MET A 1 161 ? -13.958 -2.270 -32.453 1.00 48.28 161 MET A O 1
ATOM 1284 N N . LYS A 1 162 ? -15.910 -1.266 -32.948 1.00 55.50 162 LYS A N 1
ATOM 1285 C CA . LYS A 1 162 ? -15.667 -1.221 -34.396 1.00 55.50 162 LYS A CA 1
ATOM 1286 C C . LYS A 1 162 ? -14.555 -0.207 -34.713 1.00 55.50 162 LYS A C 1
ATOM 1288 O O . LYS A 1 162 ? -14.545 0.864 -34.107 1.00 55.50 162 LYS A O 1
ATOM 1293 N N . PRO A 1 163 ? -13.682 -0.480 -35.700 1.00 45.59 163 PRO A N 1
ATOM 1294 C CA . PRO A 1 163 ? -12.667 0.471 -36.140 1.00 45.59 163 PRO A CA 1
ATOM 1295 C C . PRO A 1 163 ? -13.303 1.748 -36.701 1.00 45.59 163 PRO A C 1
ATOM 1297 O O . PRO A 1 163 ? -14.142 1.691 -37.607 1.00 45.59 163 PRO A O 1
ATOM 1300 N N . ILE A 1 164 ? -12.874 2.902 -36.193 1.00 57.88 164 ILE A N 1
ATOM 1301 C CA . ILE A 1 164 ? -13.245 4.212 -36.730 1.00 57.88 164 ILE A CA 1
ATOM 1302 C C . ILE A 1 164 ? -12.519 4.389 -38.069 1.00 57.88 164 ILE A C 1
ATOM 1304 O O . ILE A 1 164 ? -11.300 4.529 -38.108 1.00 57.88 164 ILE A O 1
ATOM 1308 N N . HIS A 1 165 ? -13.264 4.381 -39.175 1.00 45.47 165 HIS A N 1
ATOM 1309 C CA . HIS A 1 165 ? -12.732 4.784 -40.476 1.00 45.47 165 HIS A CA 1
ATOM 1310 C C . HIS A 1 165 ? -12.691 6.312 -40.531 1.00 45.47 165 HIS A C 1
ATOM 1312 O O . HIS A 1 165 ? -13.721 6.966 -40.708 1.00 45.47 165 HIS A O 1
ATOM 1318 N N . LEU A 1 166 ? -11.502 6.890 -40.369 1.00 48.91 166 LEU A N 1
ATOM 1319 C CA . LEU A 1 166 ? -11.280 8.305 -40.642 1.00 48.91 166 LEU A CA 1
ATOM 1320 C C . LEU A 1 166 ? -11.284 8.509 -42.160 1.00 48.91 166 LEU A C 1
ATOM 1322 O O . LEU A 1 166 ? -10.437 7.970 -42.871 1.00 48.91 166 LEU A O 1
ATOM 1326 N N . LYS A 1 167 ? -12.263 9.265 -42.666 1.00 53.00 167 LYS A N 1
ATOM 1327 C CA . LYS A 1 167 ? -12.280 9.675 -44.074 1.00 53.00 167 LYS A CA 1
ATOM 1328 C C . LYS A 1 167 ? -11.114 10.638 -44.339 1.00 53.00 167 LYS A C 1
ATOM 1330 O O . LYS A 1 167 ? -10.907 11.548 -43.533 1.00 53.00 167 LYS A O 1
ATOM 1335 N N . PRO A 1 168 ? -10.395 10.495 -45.463 1.00 50.44 168 PRO A N 1
ATOM 1336 C CA . PRO A 1 168 ? -9.408 11.482 -45.870 1.00 50.44 168 PRO A CA 1
ATOM 1337 C C . PRO A 1 168 ? -10.115 12.804 -46.192 1.00 50.44 168 PRO A C 1
ATOM 1339 O O . PRO A 1 168 ? -11.147 12.818 -46.867 1.00 50.44 168 PRO A O 1
ATOM 1342 N N . LYS A 1 169 ? -9.571 13.916 -45.691 1.00 49.72 169 LYS A N 1
ATOM 1343 C CA . LYS A 1 169 ? -9.963 15.250 -46.155 1.00 49.72 169 LYS A CA 1
ATOM 1344 C C . LYS A 1 169 ? -9.458 15.409 -47.591 1.00 49.72 169 LYS A C 1
ATOM 1346 O O . LYS A 1 169 ? -8.272 15.225 -47.844 1.00 49.72 169 LYS A O 1
ATOM 1351 N N . THR A 1 170 ? -10.377 15.683 -48.510 1.00 58.28 170 THR A N 1
ATOM 1352 C CA . THR A 1 170 ? -10.102 16.073 -49.900 1.00 58.28 170 THR A CA 1
ATOM 1353 C C . THR A 1 170 ? -9.275 17.376 -49.913 1.00 58.28 170 THR A C 1
ATOM 1355 O O . THR A 1 170 ? -9.390 18.141 -48.951 1.00 58.28 170 THR A O 1
ATOM 1358 N N . PRO A 1 171 ? -8.416 17.576 -50.932 1.00 60.91 171 PRO A N 1
ATOM 1359 C CA . PRO A 1 171 ? -7.236 18.443 -50.881 1.00 60.91 171 PRO A CA 1
ATOM 1360 C C . PRO A 1 171 ? -7.539 19.941 -50.817 1.00 60.91 171 PRO A C 1
ATOM 1362 O O . PRO A 1 171 ? -8.610 20.360 -51.311 1.00 60.91 171 PRO A O 1
#

pLDDT: mean 83.36, std 16.21, range [37.91, 97.19]

Secondary structure (DSSP, 8-state):
---EEEEEEEEE-TTSPBPSSPEE-SSHHHHHHHHHHTT-SEEEEEEEEEEEETTEEEEEEEESPPPPEE-S----EEHHHHHHHHHHHHTTS-HHHHHHHHHHHHHHHTS-TT-EEEE-SSSS--EEEEPTT-EEE-TTS-EEETTPP--S------PPPPP---PPPP-

Foldseek 3Di:
DDKDKFKWKFFQALVRDTDPDTHTADDQLRNQVVNLVVNGFKIKMWIWIWDDDPNDIDIDDTHDIFDIEGHAFADKDFLVRLLVVLVVVLVPDDPVVNVVSVVVSVVSVPDDRRWIWTADSHPPRDIHTADLRYWYAHSNSHTPPPNDDPPDDPPDDDDDDDDDDDDDDDD

Radius of gyration: 22.48 Å; chains: 1; bounding box: 48×34×85 Å

Sequence (171 aa):
MEPKKQLYAFITDYNWDVSRTPVPVTDDVDAAQKTLAARGICFSTCEITTVELDGQTLKGKPENYSARRYVGIDRLYTRDEVIQSMEADMNGLYASMRDSIRSVIEHYKEKPADSIHITGLERHGEFIGVGKDEKVFDNKGLQLWPPVAPDVKTEKTFKPMKPIHLKPKTP